Protein AF-A0A2X3GY66-F1 (afdb_monomer_lite)

Foldseek 3Di:
DVVLCQAPPSVVQVVVVVVVVVVCVVQQFPPPDPVQWDWDQDPPRHIGTDDGDPGDGCVVVVVVVVCPVVD

Organism: Klebsiella pneumoniae (NCBI:txid573)

Secondary structure (DSSP, 8-state):
-HHHHTSTTHHHHHHHHHHHHHHHHHHT-----GGG--EEE-GGG-EEEPPP-----SHHHHHHHHGGG--

InterPro domains:
  IPR012893 HipA-like, C-terminal [PF07804] (9-61)
  IPR052028 HipA Serine/Threonine-Protein Kinase [PTHR37419] (6-61)

Radius of gyration: 16.88 Å; chains: 1; bounding box: 40×17×51 Å

Sequence (71 aa):
MTFLLGSSEALKDRYDFMKFMVFQWLTGATDGHAKNFSIYLLPGGSYRLTPFYDIISAFPVLAARDCICAI

Structure (mmCIF, N/CA/C/O backbone):
data_AF-A0A2X3GY66-F1
#
_entry.id   AF-A0A2X3GY66-F1
#
loop_
_atom_site.group_PDB
_atom_site.id
_atom_site.type_symbol
_atom_site.label_atom_id
_atom_site.label_alt_id
_atom_site.label_comp_id
_atom_site.label_asym_id
_atom_site.label_entity_id
_atom_site.label_seq_id
_atom_site.pdbx_PDB_ins_code
_atom_site.Cartn_x
_atom_site.Cartn_y
_atom_site.Cartn_z
_atom_site.occupancy
_atom_site.B_iso_or_equiv
_atom_site.auth_seq_id
_atom_site.auth_comp_id
_atom_site.auth_asym_id
_atom_site.auth_atom_id
_atom_site.pdbx_PDB_model_num
ATOM 1 N N . MET A 1 1 ? 6.553 1.405 10.548 1.00 59.25 1 MET A N 1
ATOM 2 C CA . MET A 1 1 ? 5.829 0.155 10.895 1.00 59.25 1 MET A CA 1
ATOM 3 C C . MET A 1 1 ? 4.778 0.293 11.994 1.00 59.25 1 MET A C 1
ATOM 5 O O . MET A 1 1 ? 4.017 -0.646 12.178 1.00 59.25 1 MET A O 1
ATOM 9 N N . THR A 1 2 ? 4.680 1.428 12.694 1.00 70.50 2 THR A N 1
ATOM 10 C CA . THR A 1 2 ? 3.642 1.666 13.717 1.00 70.50 2 THR A CA 1
ATOM 11 C C . THR A 1 2 ? 2.227 1.727 13.144 1.00 70.50 2 THR A C 1
ATOM 13 O O . THR A 1 2 ? 1.288 1.323 13.810 1.00 70.50 2 THR A O 1
ATOM 16 N N . PHE A 1 3 ? 2.076 2.154 11.889 1.00 76.12 3 PHE A N 1
ATOM 17 C CA . PHE A 1 3 ? 0.780 2.226 11.217 1.00 76.12 3 PHE A CA 1
ATOM 18 C C . PHE A 1 3 ? 0.138 0.844 11.005 1.00 76.12 3 PHE A C 1
ATOM 20 O O . PHE A 1 3 ? -0.970 0.599 11.450 1.00 76.12 3 PHE A O 1
ATOM 27 N N . LEU A 1 4 ? 0.862 -0.124 10.434 1.00 75.44 4 LEU A N 1
ATOM 28 C CA . LEU A 1 4 ? 0.318 -1.474 10.219 1.00 75.44 4 LEU A CA 1
ATOM 29 C C . LEU A 1 4 ? 0.115 -2.276 11.518 1.00 75.44 4 LEU A C 1
ATOM 31 O O . LEU A 1 4 ? -0.493 -3.337 11.476 1.00 75.44 4 LEU A O 1
ATOM 35 N N . LEU A 1 5 ? 0.596 -1.791 12.672 1.00 79.44 5 LEU A N 1
ATOM 36 C CA . LEU A 1 5 ? 0.278 -2.393 13.974 1.00 79.44 5 LEU A CA 1
ATOM 37 C C . LEU A 1 5 ? -1.176 -2.151 14.395 1.00 79.44 5 LEU A C 1
ATOM 39 O O . LEU A 1 5 ? -1.723 -2.977 15.114 1.00 79.44 5 LEU A O 1
ATOM 43 N N . GLY A 1 6 ? -1.782 -1.042 13.961 1.00 81.06 6 GLY A N 1
ATOM 44 C CA . GLY A 1 6 ? -3.182 -0.716 14.247 1.00 81.06 6 GLY A CA 1
ATOM 45 C C . GLY A 1 6 ? -4.172 -1.280 13.227 1.00 81.06 6 GLY A C 1
ATOM 46 O O . GLY A 1 6 ? -5.363 -0.993 13.325 1.00 81.06 6 GLY A O 1
ATOM 47 N N . SER A 1 7 ? -3.697 -2.051 12.242 1.00 87.44 7 SER A N 1
ATOM 48 C CA . SER A 1 7 ? -4.573 -2.724 11.284 1.00 87.44 7 SER A CA 1
ATOM 49 C C . SER A 1 7 ? -5.385 -3.823 11.972 1.00 87.44 7 SER A C 1
ATOM 51 O O . SER A 1 7 ? -4.886 -4.523 12.855 1.00 87.44 7 SER A O 1
ATOM 53 N N . SER A 1 8 ? -6.620 -4.018 11.512 1.00 88.62 8 SER A N 1
ATOM 54 C CA 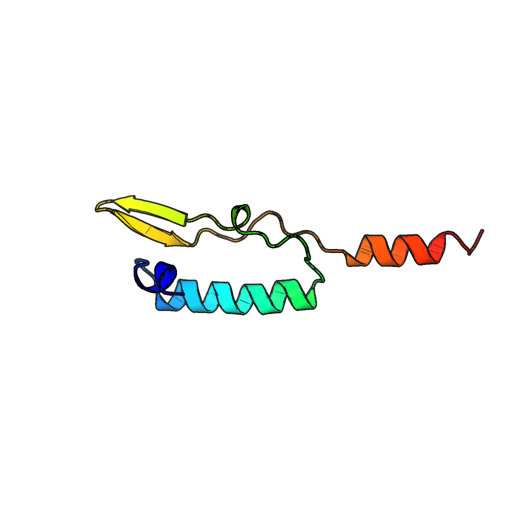. SER A 1 8 ? -7.473 -5.148 11.907 1.00 88.62 8 SER A CA 1
ATOM 55 C C . SER A 1 8 ? -6.813 -6.513 11.661 1.00 88.62 8 SER A C 1
ATOM 57 O O . SER A 1 8 ? -7.071 -7.448 12.409 1.00 88.62 8 SER A O 1
ATOM 59 N N . GLU A 1 9 ? -5.906 -6.606 10.682 1.00 91.50 9 GLU A N 1
ATOM 60 C CA . GLU A 1 9 ? -5.150 -7.815 10.323 1.00 91.50 9 GLU A CA 1
ATOM 61 C C . GLU A 1 9 ? -3.631 -7.567 10.410 1.00 91.50 9 GLU A C 1
ATOM 63 O O . GLU A 1 9 ? -2.8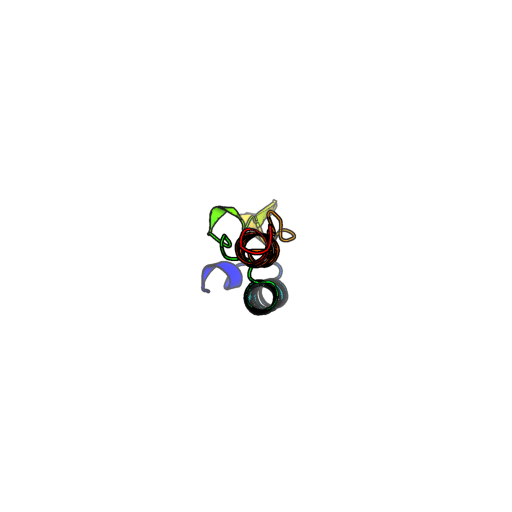55 -7.911 9.516 1.00 91.50 9 GLU A O 1
ATOM 68 N N . ALA A 1 10 ? -3.181 -6.939 11.503 1.00 90.19 10 ALA A N 1
ATOM 69 C CA . ALA A 1 10 ? -1.815 -6.428 11.657 1.00 90.19 10 ALA A CA 1
ATOM 70 C C . ALA A 1 10 ? -0.689 -7.430 11.334 1.00 90.19 10 ALA A C 1
ATOM 72 O O . ALA A 1 10 ? 0.307 -7.057 10.709 1.00 90.19 10 ALA A O 1
ATOM 73 N N . LEU A 1 11 ? -0.807 -8.697 11.752 1.00 92.94 11 LEU A N 1
ATOM 74 C CA . LEU A 1 11 ? 0.222 -9.712 11.476 1.00 92.94 11 LEU A CA 1
ATOM 75 C C . LEU A 1 11 ? 0.316 -10.033 9.982 1.00 92.94 11 LEU A C 1
ATOM 77 O O . LEU A 1 11 ? 1.419 -10.076 9.430 1.00 92.94 11 LEU A O 1
ATOM 81 N N . LYS A 1 12 ? -0.835 -10.222 9.336 1.00 93.81 12 LYS A N 1
ATOM 82 C CA . LYS A 1 12 ? -0.918 -10.564 7.920 1.00 93.81 12 LYS A CA 1
ATOM 83 C C . LYS A 1 12 ? -0.476 -9.393 7.047 1.00 93.81 12 LYS A C 1
ATOM 85 O O . LYS A 1 12 ? 0.393 -9.569 6.201 1.00 93.81 12 LYS A O 1
ATOM 90 N N . ASP A 1 13 ? -0.978 -8.192 7.318 1.00 93.38 13 ASP A N 1
ATOM 91 C CA . ASP A 1 13 ? -0.657 -7.002 6.526 1.00 93.38 13 ASP A CA 1
ATOM 92 C C . ASP A 1 13 ? 0.840 -6.668 6.574 1.00 93.38 13 ASP A C 1
ATOM 94 O O . ASP A 1 13 ? 1.437 -6.280 5.570 1.00 93.38 13 ASP A O 1
ATOM 98 N N . ARG A 1 14 ? 1.487 -6.860 7.731 1.00 93.44 14 ARG A N 1
ATOM 99 C CA . ARG A 1 14 ? 2.942 -6.694 7.859 1.00 93.44 14 ARG A CA 1
ATOM 100 C C . ARG A 1 14 ? 3.713 -7.763 7.093 1.00 93.44 14 ARG A C 1
ATOM 102 O O . ARG A 1 14 ? 4.730 -7.438 6.482 1.00 93.44 14 ARG A O 1
ATOM 109 N N . TYR A 1 15 ? 3.265 -9.016 7.153 1.00 95.69 15 TYR A N 1
ATOM 110 C CA . TYR A 1 15 ? 3.886 -10.107 6.408 1.00 95.69 15 TYR A CA 1
ATOM 111 C C . TYR A 1 15 ? 3.786 -9.864 4.898 1.00 95.69 15 TYR A C 1
ATOM 113 O O . TYR A 1 15 ? 4.805 -9.891 4.207 1.00 95.69 15 TYR A O 1
ATOM 121 N N . ASP A 1 16 ? 2.589 -9.542 4.406 1.00 95.19 16 ASP A N 1
ATOM 122 C CA . ASP A 1 16 ? 2.328 -9.287 2.990 1.00 95.19 16 ASP A CA 1
ATOM 123 C C . ASP A 1 16 ? 3.113 -8.067 2.492 1.00 95.19 16 ASP A C 1
ATOM 125 O O . ASP A 1 16 ? 3.722 -8.124 1.423 1.00 95.19 16 ASP A O 1
ATOM 129 N N . PHE A 1 17 ? 3.200 -6.999 3.293 1.00 94.38 17 PHE A N 1
ATOM 130 C CA . PHE A 1 17 ? 4.008 -5.826 2.959 1.00 94.38 17 PHE A CA 1
ATOM 131 C C . PHE A 1 17 ? 5.501 -6.162 2.829 1.00 94.38 17 PHE A C 1
ATOM 133 O O . PHE A 1 17 ? 6.135 -5.800 1.838 1.00 94.38 17 PHE A O 1
ATOM 140 N N . MET A 1 18 ? 6.072 -6.890 3.795 1.00 95.38 18 MET A N 1
ATOM 141 C CA . MET A 1 18 ? 7.488 -7.279 3.739 1.00 95.38 18 MET A CA 1
ATOM 142 C C . MET A 1 18 ? 7.772 -8.243 2.584 1.00 95.38 18 MET A C 1
ATOM 144 O O . MET A 1 18 ? 8.788 -8.106 1.901 1.00 95.38 18 MET A O 1
ATOM 148 N N . LYS A 1 19 ? 6.858 -9.181 2.317 1.00 96.12 19 LYS A N 1
ATOM 149 C CA . LYS A 1 19 ? 6.928 -10.072 1.155 1.00 96.12 19 LYS A CA 1
ATOM 150 C C . LYS A 1 19 ? 6.908 -9.282 -0.155 1.00 96.12 19 LYS A C 1
ATOM 152 O O . LYS A 1 19 ? 7.676 -9.591 -1.065 1.00 96.12 19 LYS A O 1
ATOM 157 N N . PHE A 1 20 ? 6.082 -8.242 -0.239 1.00 95.56 20 PHE A N 1
ATOM 158 C CA . PHE A 1 20 ? 6.004 -7.387 -1.418 1.00 95.56 20 PHE A CA 1
ATOM 159 C C . PHE A 1 20 ? 7.278 -6.560 -1.646 1.00 95.56 20 PHE A C 1
ATOM 161 O O . PHE A 1 20 ? 7.675 -6.374 -2.791 1.00 95.56 20 PHE A O 1
ATOM 168 N N . MET A 1 21 ? 7.986 -6.135 -0.592 1.00 94.12 21 MET A N 1
ATOM 169 C CA . MET A 1 21 ? 9.299 -5.483 -0.749 1.00 94.12 21 MET A CA 1
ATOM 170 C C . MET A 1 21 ? 10.308 -6.393 -1.464 1.00 94.12 21 MET A C 1
ATOM 172 O O . MET A 1 21 ? 10.990 -5.957 -2.390 1.00 94.12 21 MET A O 1
ATOM 176 N N . VAL A 1 22 ? 10.365 -7.672 -1.076 1.00 96.00 22 VAL A N 1
ATOM 177 C CA . VAL A 1 22 ? 11.230 -8.664 -1.738 1.00 96.00 22 VAL A CA 1
ATOM 178 C C . VAL A 1 22 ? 10.771 -8.915 -3.173 1.00 96.00 22 VAL A C 1
ATOM 180 O O . VAL A 1 22 ? 11.599 -8.992 -4.075 1.00 96.00 22 VAL A O 1
ATOM 183 N N . PHE A 1 23 ? 9.460 -9.000 -3.402 1.00 96.12 23 PHE A N 1
ATOM 184 C CA . PHE A 1 23 ? 8.903 -9.145 -4.744 1.00 96.12 23 PHE A CA 1
ATOM 185 C C . PHE A 1 23 ? 9.310 -7.986 -5.666 1.00 96.12 23 PHE A C 1
ATOM 187 O O . PHE A 1 23 ? 9.829 -8.243 -6.747 1.00 96.12 23 PHE A O 1
ATOM 194 N N . GLN A 1 24 ? 9.166 -6.732 -5.222 1.00 94.75 24 GLN A N 1
ATOM 195 C CA . GLN A 1 24 ? 9.566 -5.561 -6.010 1.00 94.75 24 GLN A CA 1
ATOM 196 C C . GLN A 1 24 ? 11.059 -5.564 -6.344 1.00 94.75 24 GLN A C 1
ATOM 198 O O . GLN A 1 24 ? 11.438 -5.226 -7.465 1.00 94.75 24 GLN A O 1
ATOM 203 N N . TRP A 1 25 ? 11.901 -5.989 -5.398 1.00 93.12 25 TRP A N 1
ATOM 204 C CA . TRP A 1 25 ? 13.330 -6.157 -5.644 1.00 93.12 25 TRP A CA 1
ATOM 205 C C . TRP A 1 25 ? 13.605 -7.216 -6.721 1.00 93.12 25 TRP A C 1
ATOM 207 O O . TRP A 1 25 ? 14.341 -6.941 -7.667 1.00 93.12 25 TRP A O 1
ATOM 217 N N . LEU A 1 26 ? 12.971 -8.390 -6.629 1.00 95.06 26 LEU A N 1
ATOM 218 C CA . LEU A 1 26 ? 13.146 -9.478 -7.598 1.00 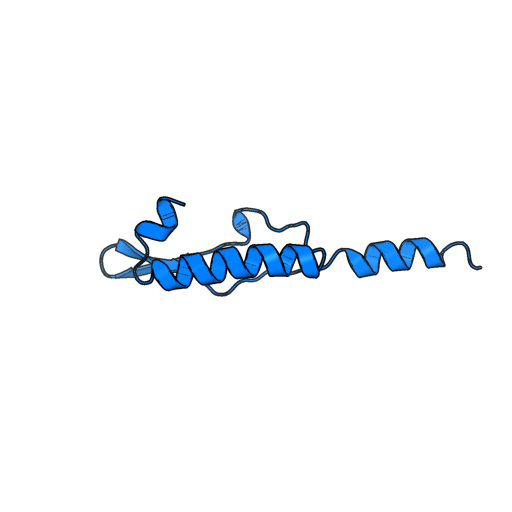95.06 26 LEU A CA 1
ATOM 219 C C . LEU A 1 26 ? 12.659 -9.109 -9.003 1.00 95.06 26 LEU A C 1
ATOM 221 O O . LEU A 1 26 ? 13.267 -9.523 -9.987 1.00 95.06 2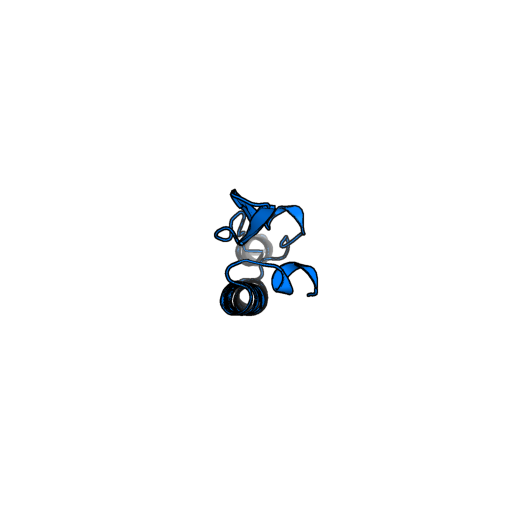6 LEU A O 1
ATOM 225 N N . THR A 1 27 ? 11.572 -8.344 -9.115 1.00 92.38 27 THR A N 1
ATOM 226 C CA . THR A 1 27 ? 10.997 -7.955 -10.411 1.00 92.38 27 THR A CA 1
ATOM 227 C C . THR A 1 27 ? 11.549 -6.639 -10.952 1.00 92.38 27 THR A C 1
ATOM 229 O O . THR A 1 27 ? 11.133 -6.218 -12.030 1.00 92.38 27 THR A O 1
ATOM 232 N N . GLY A 1 28 ? 12.432 -5.951 -10.224 1.00 92.06 28 GLY A N 1
ATOM 233 C CA . GLY A 1 28 ? 12.920 -4.626 -10.613 1.00 92.06 28 GLY A CA 1
ATOM 234 C C . GLY A 1 28 ? 11.802 -3.582 -10.698 1.00 92.06 28 GLY A C 1
ATOM 235 O O . GLY A 1 28 ? 11.817 -2.742 -11.597 1.00 92.06 28 GLY A O 1
ATOM 236 N N . ALA A 1 29 ? 10.801 -3.665 -9.818 1.00 92.44 29 ALA A N 1
ATOM 237 C CA . ALA A 1 29 ? 9.738 -2.668 -9.732 1.00 92.44 29 ALA A CA 1
ATOM 238 C C . ALA A 1 29 ? 10.227 -1.468 -8.911 1.00 92.44 29 ALA A C 1
ATOM 240 O O . ALA A 1 29 ? 10.275 -1.514 -7.683 1.00 92.44 29 ALA A O 1
ATOM 241 N N . THR A 1 30 ? 10.650 -0.406 -9.599 1.00 90.25 30 THR A N 1
ATOM 242 C CA . THR A 1 30 ? 11.326 0.750 -8.984 1.00 90.25 30 THR A CA 1
ATOM 243 C C . THR A 1 30 ? 10.380 1.855 -8.521 1.00 90.25 30 THR A C 1
ATOM 245 O O . THR A 1 30 ? 10.790 2.702 -7.735 1.00 90.25 30 THR A O 1
ATOM 248 N N . ASP A 1 31 ? 9.129 1.859 -8.983 1.00 88.94 31 ASP A N 1
ATOM 249 C CA . ASP A 1 31 ? 8.157 2.933 -8.720 1.00 88.94 31 ASP A CA 1
ATOM 250 C C . ASP A 1 31 ? 7.252 2.655 -7.503 1.00 88.94 31 ASP A C 1
ATOM 252 O O . ASP A 1 31 ? 6.119 3.109 -7.415 1.00 88.94 31 ASP A O 1
ATOM 256 N N . GLY A 1 32 ? 7.731 1.872 -6.535 1.00 85.19 32 GLY A N 1
ATOM 257 C CA . GLY A 1 32 ? 6.983 1.467 -5.339 1.00 85.19 32 GLY A CA 1
ATOM 258 C C . GLY A 1 32 ? 6.801 2.564 -4.286 1.00 85.19 32 GLY A C 1
ATOM 259 O O . GLY A 1 32 ? 7.200 2.370 -3.136 1.00 85.19 32 GLY A O 1
ATOM 260 N N . HIS A 1 33 ? 6.245 3.723 -4.643 1.00 92.12 33 HIS A N 1
ATOM 261 C CA . HIS A 1 33 ? 6.098 4.857 -3.725 1.00 92.12 33 HIS A CA 1
ATOM 262 C C . HIS A 1 33 ? 4.828 4.784 -2.856 1.00 92.12 33 HIS A C 1
ATOM 264 O O . HIS A 1 33 ? 3.908 4.013 -3.121 1.00 92.12 33 HIS A O 1
ATOM 270 N N . ALA A 1 34 ? 4.725 5.646 -1.837 1.00 88.75 34 ALA A N 1
ATOM 271 C CA . ALA A 1 34 ? 3.663 5.589 -0.823 1.00 88.75 34 ALA A CA 1
ATOM 272 C C . ALA A 1 34 ? 2.222 5.589 -1.379 1.00 88.75 34 ALA A C 1
ATOM 274 O O . ALA A 1 34 ? 1.350 4.973 -0.776 1.00 88.75 34 ALA A O 1
ATOM 275 N N . LYS A 1 35 ? 1.963 6.232 -2.528 1.00 91.12 35 LYS A N 1
ATOM 276 C CA . LYS A 1 35 ? 0.619 6.286 -3.141 1.00 91.12 35 LYS A CA 1
ATOM 277 C C . LYS A 1 35 ? 0.197 4.981 -3.841 1.00 91.12 35 LYS A C 1
ATOM 279 O O . LYS A 1 35 ? -0.979 4.837 -4.165 1.00 91.12 35 LYS A O 1
ATOM 284 N N . ASN A 1 36 ? 1.113 4.023 -4.010 1.00 9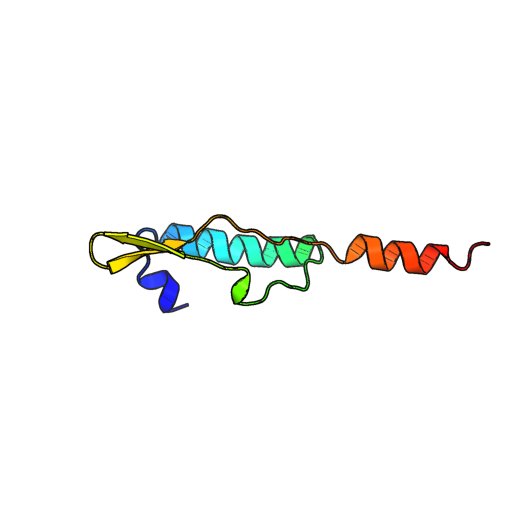1.25 36 ASN A N 1
ATOM 285 C CA . ASN A 1 36 ? 0.822 2.695 -4.579 1.00 91.25 36 ASN A CA 1
ATOM 286 C C . ASN A 1 36 ? 0.343 1.708 -3.507 1.00 91.25 36 ASN A C 1
ATOM 288 O O . ASN A 1 36 ? 0.088 0.539 -3.783 1.00 91.25 36 ASN A O 1
ATOM 292 N N . PHE A 1 37 ? 0.212 2.184 -2.268 1.00 92.81 37 PHE A N 1
ATOM 293 C CA . PHE A 1 37 ? -0.330 1.430 -1.157 1.00 92.81 37 PHE A CA 1
ATOM 294 C C . PHE A 1 37 ? -1.605 2.111 -0.680 1.00 92.81 37 PHE A C 1
ATOM 296 O O . PHE A 1 37 ? -1.592 3.273 -0.277 1.00 92.81 37 PHE A O 1
ATOM 303 N N . SER A 1 38 ? -2.701 1.360 -0.688 1.00 93.62 38 SER A N 1
ATOM 304 C CA . SER A 1 38 ? -3.984 1.806 -0.155 1.00 93.62 38 SER A CA 1
ATOM 305 C C . SER A 1 38 ? -4.427 0.938 1.014 1.00 93.62 38 SER A C 1
ATOM 307 O O . SER A 1 38 ? -4.014 -0.218 1.164 1.00 93.62 38 SER A O 1
ATOM 309 N N . ILE A 1 39 ? -5.318 1.493 1.827 1.00 93.75 39 ILE A N 1
ATOM 310 C CA . ILE A 1 39 ? -5.999 0.784 2.907 1.00 93.75 39 ILE A CA 1
ATOM 311 C C . ILE A 1 39 ? -7.507 0.837 2.695 1.00 93.75 39 ILE A C 1
ATOM 313 O O . ILE A 1 39 ? -8.046 1.817 2.184 1.00 93.75 39 ILE A O 1
ATOM 317 N N . TYR A 1 40 ? -8.193 -0.209 3.131 1.00 94.19 40 TYR A N 1
ATOM 318 C CA . TYR A 1 40 ? -9.628 -0.157 3.337 1.00 94.19 40 TYR A CA 1
ATOM 319 C C . TYR A 1 40 ? -9.917 0.537 4.660 1.00 94.19 40 TYR A C 1
ATOM 321 O O . TYR A 1 40 ? -9.291 0.221 5.671 1.00 94.19 40 TYR A O 1
ATOM 329 N N . LEU A 1 41 ? -10.903 1.430 4.654 1.00 94.19 41 LEU A N 1
ATOM 330 C CA . LEU A 1 41 ? -11.507 1.972 5.864 1.00 94.19 41 LEU A CA 1
ATOM 331 C C . LEU A 1 41 ? -12.722 1.109 6.203 1.00 94.19 41 LEU A C 1
ATOM 333 O O . LEU A 1 41 ? -13.625 0.941 5.383 1.00 94.19 41 LEU A O 1
ATOM 337 N N . LEU A 1 42 ? -12.712 0.525 7.392 1.00 92.69 42 LEU A N 1
ATOM 338 C CA . LEU A 1 42 ? -13.738 -0.382 7.883 1.00 92.69 42 LEU A CA 1
ATOM 339 C C . LEU A 1 42 ? -14.584 0.319 8.963 1.00 92.69 42 LEU A C 1
ATOM 341 O O . LEU A 1 42 ? -14.168 1.342 9.525 1.00 92.69 42 LEU A O 1
ATOM 345 N N . PRO A 1 43 ? -15.780 -0.209 9.285 1.00 91.88 43 PRO A N 1
ATOM 346 C CA . PRO A 1 43 ? -16.598 0.324 10.368 1.00 91.88 43 PRO A CA 1
ATOM 347 C C . PRO A 1 43 ? -15.824 0.423 11.692 1.00 91.88 43 PRO A C 1
ATOM 349 O O . PRO A 1 43 ? -14.930 -0.376 11.982 1.00 91.88 43 PRO A O 1
ATOM 352 N N . GLY A 1 44 ? -16.165 1.425 12.503 1.00 89.19 44 GLY A N 1
ATOM 353 C CA . GLY A 1 44 ? -15.521 1.645 13.803 1.00 89.19 44 GLY A CA 1
ATOM 354 C C . GLY A 1 44 ? -14.108 2.236 13.731 1.00 89.19 44 GLY A C 1
ATOM 355 O O . GLY A 1 44 ? -13.390 2.185 14.722 1.00 89.19 44 GLY A O 1
ATOM 356 N N . GLY A 1 45 ? -13.694 2.780 12.580 1.00 87.88 45 GLY A N 1
ATOM 357 C CA . GLY A 1 45 ? -12.373 3.402 12.413 1.00 87.88 45 GLY A CA 1
ATOM 358 C C . GLY A 1 45 ? -11.226 2.399 12.272 1.00 87.88 45 GLY A C 1
ATOM 359 O O . GLY A 1 45 ? -10.060 2.790 12.293 1.00 87.88 45 GLY A O 1
ATOM 360 N N . SER A 1 46 ? -11.549 1.113 12.118 1.00 90.56 46 SER A N 1
ATOM 361 C CA . SER A 1 46 ? -10.569 0.081 11.794 1.00 90.56 46 SER A CA 1
ATOM 362 C C . SER A 1 46 ? -10.151 0.175 10.323 1.00 90.56 46 SER A C 1
ATOM 364 O O . SER A 1 46 ? -10.847 0.757 9.490 1.00 90.56 46 SER A O 1
ATOM 366 N N . TYR A 1 47 ? -8.988 -0.370 9.986 1.00 93.50 47 TYR A N 1
ATOM 367 C CA . TYR A 1 47 ? -8.492 -0.399 8.612 1.00 93.50 47 TYR A CA 1
ATOM 368 C C . TYR A 1 47 ? -7.728 -1.688 8.330 1.00 93.50 47 TYR A C 1
ATOM 370 O O . TYR A 1 47 ? -7.364 -2.418 9.256 1.00 93.50 47 TYR A O 1
ATOM 378 N N . ARG A 1 48 ? -7.518 -1.986 7.046 1.00 92.50 48 ARG A N 1
ATOM 379 C CA . ARG A 1 48 ? -6.678 -3.102 6.585 1.00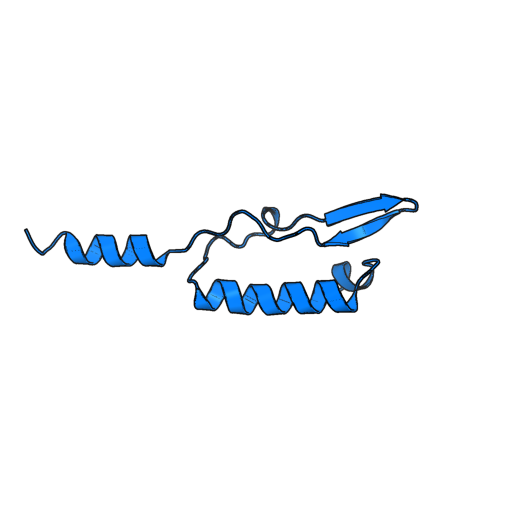 92.50 48 ARG A CA 1
ATOM 380 C C . ARG A 1 48 ? -6.007 -2.793 5.256 1.00 92.50 48 ARG A C 1
ATOM 382 O O . ARG A 1 48 ? -6.509 -1.959 4.503 1.00 92.50 48 ARG A O 1
ATOM 389 N N . LEU A 1 49 ? -4.925 -3.491 4.937 1.00 93.75 49 LEU A N 1
ATOM 390 C CA . LEU A 1 49 ? -4.228 -3.336 3.663 1.00 93.75 49 LEU A CA 1
ATOM 391 C C . LEU A 1 49 ? -5.104 -3.787 2.474 1.00 93.75 49 LEU A C 1
ATOM 393 O O . LEU A 1 49 ? -5.869 -4.753 2.560 1.00 93.75 49 LEU A O 1
ATOM 397 N N . THR A 1 50 ? -5.017 -3.058 1.361 1.00 95.25 50 THR A N 1
ATOM 398 C CA . THR A 1 50 ? -5.621 -3.455 0.074 1.00 95.25 50 THR A CA 1
ATOM 399 C C . THR A 1 50 ? -4.665 -4.356 -0.719 1.00 95.25 50 THR A C 1
ATOM 401 O O . THR A 1 50 ? -3.467 -4.366 -0.434 1.00 95.25 50 THR A O 1
ATOM 404 N N . PRO A 1 51 ? -5.146 -5.126 -1.714 1.00 94.62 51 PRO A N 1
ATOM 405 C CA . PRO A 1 51 ? -4.255 -5.793 -2.662 1.00 94.62 51 PRO A CA 1
ATOM 406 C C . PRO A 1 51 ? -3.309 -4.796 -3.348 1.00 94.62 51 PRO A C 1
ATOM 408 O O . PRO A 1 51 ? -3.705 -3.667 -3.623 1.00 94.62 51 PRO A O 1
ATOM 411 N N . PHE A 1 52 ? -2.079 -5.217 -3.649 1.00 95.12 52 PHE A N 1
ATOM 412 C CA . PHE A 1 52 ? -1.097 -4.375 -4.340 1.00 95.12 52 PHE A CA 1
ATOM 413 C C . PHE A 1 52 ? -1.497 -4.128 -5.802 1.00 95.12 52 PHE A C 1
ATOM 415 O O . PHE A 1 52 ? -1.993 -5.032 -6.476 1.00 95.12 52 PHE A O 1
ATOM 422 N N . TYR A 1 53 ? -1.251 -2.914 -6.289 1.00 93.88 53 TYR A N 1
ATOM 423 C CA . TYR A 1 53 ? -1.554 -2.458 -7.648 1.00 93.88 53 TYR A CA 1
ATOM 424 C C . TYR A 1 53 ? -0.400 -1.595 -8.186 1.00 93.88 53 TYR A C 1
ATOM 426 O O . TYR A 1 53 ? 0.581 -1.374 -7.478 1.00 93.88 53 TYR A O 1
ATOM 434 N N . ASP A 1 54 ? -0.492 -1.161 -9.448 1.00 91.62 54 ASP A N 1
ATOM 435 C CA . ASP A 1 54 ? 0.532 -0.356 -10.136 1.00 91.62 54 ASP A CA 1
ATOM 436 C C . ASP A 1 54 ? 1.943 -0.972 -10.079 1.00 91.62 54 ASP A C 1
ATOM 438 O O . ASP A 1 54 ? 2.935 -0.345 -9.717 1.00 91.62 54 ASP A O 1
ATOM 442 N N . ILE A 1 55 ? 2.029 -2.253 -10.450 1.00 92.25 55 ILE A N 1
ATOM 443 C CA . ILE A 1 55 ? 3.277 -3.022 -10.481 1.00 92.25 55 ILE A CA 1
ATOM 444 C C . ILE A 1 55 ? 3.835 -3.012 -11.904 1.00 92.25 55 ILE A C 1
ATOM 446 O O . ILE A 1 55 ? 3.271 -3.636 -12.802 1.00 92.25 55 ILE A O 1
ATOM 450 N N . ILE A 1 56 ? 4.976 -2.352 -12.100 1.00 91.88 56 ILE A N 1
ATOM 451 C CA . ILE A 1 56 ? 5.666 -2.274 -13.394 1.00 91.88 56 ILE A CA 1
ATOM 452 C C . ILE A 1 56 ? 7.145 -2.619 -13.196 1.00 91.88 56 ILE A C 1
ATOM 454 O O . ILE A 1 56 ? 7.802 -2.063 -12.320 1.00 91.88 56 ILE A O 1
ATOM 458 N N . SER A 1 57 ? 7.675 -3.537 -14.012 1.00 92.06 57 SER A N 1
ATOM 459 C CA . SER A 1 57 ? 9.097 -3.914 -14.011 1.00 92.06 57 SER A CA 1
ATOM 460 C C . SER A 1 57 ? 9.920 -2.993 -14.913 1.00 92.06 57 SER A C 1
ATOM 462 O O . SER A 1 57 ? 9.519 -2.711 -16.042 1.00 92.06 57 SER A O 1
ATOM 464 N N . ALA A 1 58 ? 11.106 -2.589 -14.456 1.00 90.06 58 ALA A N 1
ATOM 465 C CA . ALA A 1 58 ? 12.063 -1.827 -15.259 1.00 90.06 58 ALA A CA 1
ATOM 466 C C . ALA A 1 58 ? 12.893 -2.695 -16.232 1.00 90.06 58 ALA A C 1
ATOM 468 O O . ALA A 1 58 ? 13.539 -2.156 -17.133 1.00 90.06 58 ALA A O 1
ATOM 469 N N . PHE A 1 59 ? 12.886 -4.028 -16.095 1.00 89.81 59 PHE A N 1
ATOM 470 C CA . PHE A 1 59 ? 13.737 -4.912 -16.905 1.00 89.81 59 PHE A CA 1
ATOM 471 C C . PHE A 1 59 ? 13.498 -4.834 -18.422 1.00 89.81 59 PHE A C 1
ATOM 473 O O . PHE A 1 59 ? 14.489 -4.788 -19.154 1.00 89.81 59 PHE A O 1
ATOM 480 N N . PRO A 1 60 ? 12.252 -4.757 -18.937 1.00 87.62 60 PRO A N 1
ATOM 481 C CA . PRO A 1 60 ? 12.022 -4.642 -20.379 1.00 87.62 60 PRO A CA 1
ATOM 482 C C . PRO A 1 60 ? 12.641 -3.378 -20.990 1.00 87.62 60 PRO A C 1
ATOM 484 O O . PRO A 1 60 ? 13.099 -3.400 -22.128 1.00 87.62 60 PRO A O 1
ATOM 487 N N . VAL A 1 61 ? 12.698 -2.282 -20.225 1.00 85.81 61 VAL A N 1
ATOM 488 C CA . VAL A 1 61 ? 13.293 -1.013 -20.673 1.00 85.81 61 VAL A CA 1
ATOM 489 C C . VAL A 1 61 ? 14.815 -1.122 -20.773 1.00 85.81 61 VAL A C 1
ATOM 491 O O . VAL A 1 61 ? 15.409 -0.567 -21.696 1.00 85.81 61 VAL A O 1
ATOM 494 N N . LEU A 1 62 ? 15.449 -1.846 -19.848 1.00 79.25 62 LEU A N 1
ATOM 495 C CA . LEU A 1 62 ? 16.890 -2.107 -19.893 1.00 79.25 62 LEU A CA 1
ATOM 496 C C . LEU A 1 62 ? 17.248 -2.996 -21.091 1.00 79.25 62 LEU A C 1
ATOM 498 O O . LEU A 1 62 ? 18.103 -2.620 -21.884 1.00 79.25 62 LEU A O 1
ATOM 502 N N . ALA A 1 63 ? 16.516 -4.095 -21.293 1.00 76.75 63 ALA A N 1
ATOM 503 C CA . ALA A 1 63 ? 16.731 -4.993 -22.429 1.00 76.75 63 ALA A CA 1
ATOM 504 C C . ALA A 1 63 ? 16.519 -4.306 -23.794 1.00 76.75 63 ALA A C 1
ATOM 506 O O . ALA A 1 63 ? 17.241 -4.579 -24.749 1.00 76.75 63 ALA A O 1
ATOM 507 N N . ALA A 1 64 ? 15.557 -3.383 -23.902 1.00 69.75 64 ALA A N 1
ATOM 508 C CA . ALA A 1 64 ? 15.321 -2.638 -25.138 1.00 69.75 64 ALA A CA 1
ATOM 509 C C . ALA A 1 64 ? 16.463 -1.667 -25.493 1.00 69.75 64 ALA A C 1
ATOM 511 O O . ALA A 1 64 ? 16.671 -1.382 -26.672 1.00 69.75 64 ALA A O 1
ATOM 512 N N . ARG A 1 65 ? 17.212 -1.161 -24.503 1.00 59.81 65 ARG A N 1
ATOM 513 C CA . ARG A 1 65 ? 18.370 -0.287 -24.750 1.00 59.81 65 ARG A CA 1
ATOM 514 C C . ARG A 1 65 ? 19.560 -1.047 -25.331 1.00 59.81 65 ARG A C 1
ATOM 516 O O . ARG A 1 65 ? 20.257 -0.488 -26.171 1.00 59.81 65 ARG A O 1
ATOM 523 N N . ASP A 1 66 ? 19.742 -2.309 -24.954 1.00 57.03 66 ASP A N 1
ATOM 524 C CA . ASP A 1 66 ? 20.844 -3.136 -25.459 1.00 57.03 66 ASP A CA 1
ATOM 525 C C . ASP A 1 66 ? 20.637 -3.574 -26.925 1.00 57.03 66 ASP A C 1
ATOM 527 O O . ASP A 1 66 ? 21.605 -3.801 -27.648 1.00 57.03 66 ASP A O 1
ATOM 531 N N . CYS A 1 67 ? 19.391 -3.621 -27.413 1.00 53.03 67 CYS A N 1
ATOM 532 C CA . CYS A 1 67 ? 19.079 -4.019 -28.793 1.00 53.03 67 CYS A CA 1
ATOM 533 C C . CYS A 1 67 ? 19.220 -2.901 -29.848 1.00 53.03 67 CYS A C 1
ATOM 535 O O . CYS A 1 67 ? 19.185 -3.201 -31.040 1.00 53.03 67 CYS A O 1
ATOM 537 N N . ILE A 1 68 ? 19.386 -1.626 -29.466 1.00 52.25 68 ILE A N 1
ATOM 538 C CA . ILE A 1 68 ? 19.459 -0.506 -30.434 1.00 52.25 68 ILE A CA 1
ATOM 539 C C . ILE A 1 68 ? 20.847 -0.378 -31.097 1.00 52.25 68 ILE A C 1
ATOM 541 O O . ILE A 1 68 ? 20.964 0.257 -32.138 1.00 52.25 68 ILE A O 1
ATOM 545 N N . CYS A 1 69 ? 21.885 -1.040 -30.577 1.00 44.66 69 CYS A N 1
ATOM 546 C CA . CYS A 1 69 ? 23.211 -1.087 -31.216 1.00 44.66 69 CYS A CA 1
ATOM 547 C C . CYS A 1 69 ? 23.416 -2.284 -32.171 1.00 44.66 69 CYS A C 1
ATOM 549 O O . CYS A 1 69 ? 24.543 -2.519 -32.602 1.00 44.66 69 CYS A O 1
ATOM 551 N N . ALA A 1 70 ? 22.371 -3.062 -32.480 1.00 47.62 70 ALA A N 1
ATOM 552 C CA . ALA A 1 70 ? 22.467 -4.266 -33.318 1.00 47.62 70 ALA A CA 1
ATOM 553 C C . ALA A 1 70 ? 21.868 -4.118 -34.736 1.00 47.62 70 ALA A C 1
ATOM 555 O O . ALA A 1 70 ? 21.677 -5.126 -35.419 1.00 47.62 70 ALA A O 1
ATOM 556 N N . ILE A 1 71 ? 21.575 -2.891 -35.183 1.00 44.38 71 ILE A N 1
ATOM 557 C CA . ILE A 1 71 ? 21.171 -2.549 -36.562 1.00 44.38 71 ILE A CA 1
ATOM 558 C C . ILE A 1 71 ? 22.142 -1.493 -37.085 1.00 44.38 71 ILE A C 1
ATOM 560 O O . ILE A 1 71 ? 22.547 -1.609 -38.262 1.00 44.38 71 ILE A O 1
#

pLDDT: mean 85.97, std 13.47, range [44.38, 96.12]